Protein AF-A0ABD5VSU9-F1 (afdb_monomer_lite)

pLDDT: mean 93.39, std 7.4, range [58.31, 98.25]

Sequence (100 aa):
MPVDPESAVLTTTDGAFSHRAVLAAAERVVDETDLGDGDEMAVRASLARPETVVAGVVAPLLAGATVLLPGDEAVGSVAVADGDAPEERVVAVDAVDLSS

Structure (mmCIF, N/CA/C/O backbone):
data_AF-A0ABD5VSU9-F1
#
_entry.id   AF-A0ABD5VSU9-F1
#
loop_
_atom_site.group_PDB
_atom_site.id
_atom_site.type_symbol
_atom_site.label_atom_id
_atom_site.label_alt_id
_atom_site.label_comp_id
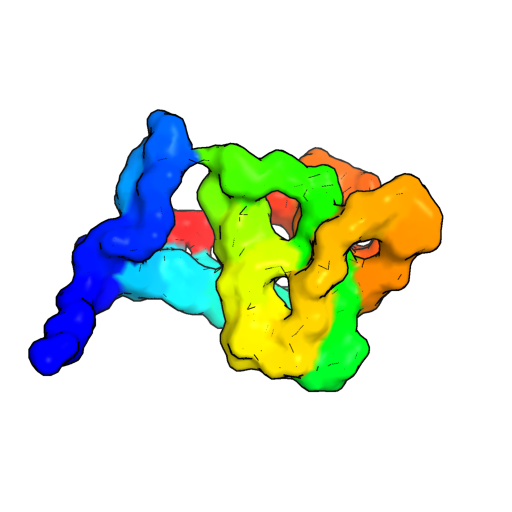_atom_site.label_asym_id
_atom_site.label_entity_id
_atom_site.label_seq_id
_atom_site.pdbx_PDB_ins_code
_atom_site.Cartn_x
_atom_site.Cartn_y
_atom_site.Cartn_z
_atom_site.occupancy
_atom_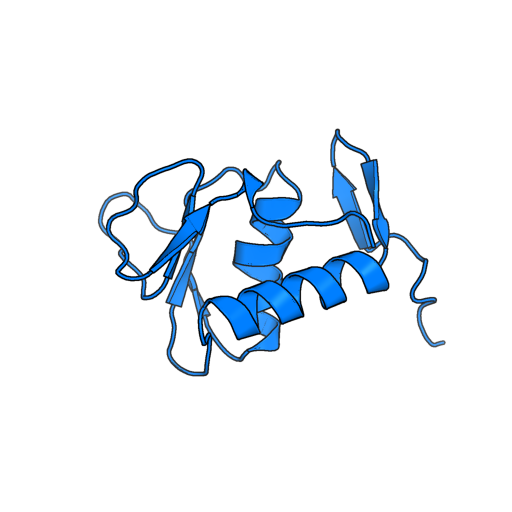site.B_iso_or_equiv
_atom_site.auth_seq_id
_atom_site.auth_comp_id
_atom_site.auth_asym_id
_atom_site.auth_atom_id
_atom_site.pdbx_PDB_model_num
ATOM 1 N N . MET A 1 1 ? -5.736 0.792 -28.333 1.00 60.06 1 MET A N 1
ATOM 2 C CA . MET A 1 1 ? -4.522 -0.049 -28.314 1.00 60.06 1 MET A CA 1
ATOM 3 C C . MET A 1 1 ? -4.331 -0.520 -26.885 1.00 60.06 1 MET A C 1
ATOM 5 O O . MET A 1 1 ? -4.391 0.347 -26.019 1.00 60.06 1 MET A O 1
ATOM 9 N N . PRO A 1 2 ? -4.196 -1.829 -26.619 1.00 82.06 2 PRO A N 1
ATOM 10 C CA . PRO A 1 2 ? -3.837 -2.304 -25.284 1.00 82.06 2 PRO A CA 1
ATOM 11 C C . PRO A 1 2 ? -2.416 -1.839 -24.928 1.00 82.06 2 PRO A C 1
ATOM 13 O O . PRO A 1 2 ? -1.567 -1.732 -25.814 1.00 82.06 2 PRO A O 1
ATOM 16 N N . VAL A 1 3 ? -2.182 -1.532 -23.653 1.00 87.00 3 VAL A N 1
ATOM 17 C CA . VAL A 1 3 ? -0.838 -1.288 -23.106 1.00 87.00 3 VAL A CA 1
ATOM 18 C C . VAL A 1 3 ? -0.095 -2.616 -22.954 1.00 87.00 3 VAL A C 1
ATOM 20 O O . VAL A 1 3 ? -0.702 -3.622 -22.587 1.00 87.00 3 VAL A O 1
ATOM 23 N N . ASP A 1 4 ? 1.203 -2.629 -23.266 1.00 94.12 4 ASP A N 1
ATOM 24 C CA . ASP A 1 4 ? 2.060 -3.801 -23.059 1.00 94.12 4 ASP A CA 1
ATOM 25 C C . ASP A 1 4 ? 2.335 -3.966 -21.548 1.00 94.12 4 ASP A C 1
ATOM 27 O O . ASP A 1 4 ? 2.788 -2.997 -20.930 1.00 94.12 4 ASP A O 1
ATOM 31 N N . PRO A 1 5 ? 2.083 -5.146 -20.940 1.00 93.25 5 PRO A N 1
ATOM 32 C CA . PRO A 1 5 ? 2.335 -5.392 -19.517 1.00 93.25 5 PRO A CA 1
ATOM 33 C C . PRO A 1 5 ? 3.769 -5.096 -19.061 1.00 93.25 5 PRO A C 1
ATOM 35 O O . PRO A 1 5 ? 3.971 -4.741 -17.901 1.00 93.25 5 PRO A O 1
ATOM 38 N N . GLU A 1 6 ? 4.740 -5.202 -19.970 1.00 95.19 6 GLU A N 1
ATOM 39 C CA . GLU A 1 6 ? 6.158 -4.958 -19.697 1.00 95.19 6 GLU A CA 1
ATOM 40 C C . GLU A 1 6 ? 6.544 -3.485 -19.836 1.00 95.19 6 GLU A C 1
ATOM 42 O O . GLU A 1 6 ? 7.656 -3.092 -19.487 1.00 95.19 6 GLU A O 1
ATOM 47 N N . SER A 1 7 ? 5.627 -2.640 -20.316 1.00 95.06 7 SER A N 1
ATOM 48 C CA . SER A 1 7 ? 5.845 -1.196 -20.314 1.00 95.06 7 SER A CA 1
ATOM 49 C C . SER A 1 7 ? 5.940 -0.681 -18.885 1.00 95.06 7 SER A C 1
ATOM 51 O O . SER A 1 7 ? 5.146 -1.065 -18.022 1.00 95.06 7 SER A O 1
ATOM 53 N N . ALA A 1 8 ? 6.879 0.232 -18.650 1.00 94.88 8 ALA A N 1
ATOM 54 C CA . ALA A 1 8 ? 7.013 0.900 -17.365 1.00 94.88 8 ALA A CA 1
ATOM 55 C C . ALA A 1 8 ? 5.745 1.701 -17.023 1.00 94.88 8 ALA A C 1
ATOM 57 O O . ALA A 1 8 ? 5.227 2.440 -17.864 1.00 94.88 8 ALA A O 1
ATOM 58 N N . VAL A 1 9 ? 5.268 1.559 -15.786 1.00 94.94 9 VAL A N 1
ATOM 59 C CA . VAL A 1 9 ? 4.160 2.346 -15.214 1.00 94.94 9 VAL A CA 1
ATOM 60 C C . VAL A 1 9 ? 4.636 3.264 -14.092 1.00 94.94 9 VAL A C 1
ATOM 62 O O . VAL A 1 9 ? 4.071 4.336 -13.884 1.00 94.94 9 VAL A O 1
ATOM 65 N N . LEU A 1 10 ? 5.698 2.861 -13.395 1.00 93.69 10 LEU A N 1
ATOM 66 C CA . LEU A 1 10 ? 6.253 3.573 -12.257 1.00 93.69 10 LEU A CA 1
ATOM 67 C C . LEU A 1 10 ? 7.756 3.734 -12.455 1.00 93.69 10 LEU A C 1
ATOM 69 O O . LEU A 1 10 ? 8.458 2.754 -12.690 1.00 93.69 10 LEU A O 1
ATOM 73 N N . THR A 1 11 ? 8.240 4.966 -12.341 1.00 94.00 11 THR A N 1
ATOM 74 C CA . THR A 1 11 ? 9.666 5.287 -12.437 1.00 94.00 11 THR A CA 1
ATOM 75 C C . THR A 1 11 ? 10.078 6.063 -11.199 1.00 94.00 11 THR A C 1
ATOM 77 O O . THR A 1 11 ? 9.496 7.107 -10.903 1.00 94.00 11 THR A O 1
ATOM 80 N N . THR A 1 12 ? 11.094 5.569 -10.501 1.00 87.50 12 THR A N 1
ATOM 81 C CA . THR A 1 12 ? 11.708 6.215 -9.336 1.00 87.50 12 THR A CA 1
ATOM 82 C C . THR A 1 12 ? 13.204 6.405 -9.577 1.00 87.50 12 THR A C 1
ATOM 84 O O . THR A 1 12 ? 13.721 6.132 -10.663 1.00 87.50 12 THR A O 1
ATOM 87 N N . THR A 1 13 ? 13.924 6.892 -8.567 1.00 86.25 13 THR A N 1
ATOM 88 C CA . THR A 1 13 ? 15.392 6.919 -8.590 1.00 86.25 13 THR A CA 1
ATOM 89 C C . THR A 1 13 ? 16.014 5.525 -8.637 1.00 86.25 13 THR A C 1
ATOM 91 O O . THR A 1 13 ? 17.144 5.396 -9.102 1.00 86.25 13 THR A O 1
ATOM 94 N N . ASP A 1 14 ? 15.282 4.500 -8.197 1.00 78.94 14 ASP A N 1
ATOM 95 C CA . ASP A 1 14 ? 15.767 3.120 -8.086 1.00 78.94 14 ASP A CA 1
ATOM 96 C C . ASP A 1 14 ? 15.558 2.318 -9.377 1.00 78.94 14 ASP A C 1
ATOM 98 O O . ASP A 1 14 ? 16.222 1.306 -9.598 1.00 78.94 14 ASP A O 1
ATOM 102 N N . GLY A 1 15 ? 14.674 2.781 -10.268 1.00 88.50 15 GLY A N 1
ATOM 103 C CA . GLY A 1 15 ? 14.447 2.148 -11.562 1.00 88.50 15 GLY A CA 1
ATOM 104 C C . GLY A 1 15 ? 13.060 2.393 -12.144 1.00 88.50 15 GLY A C 1
ATOM 105 O O . GLY A 1 15 ? 12.308 3.259 -11.696 1.00 88.50 15 GLY A O 1
ATOM 106 N N . ALA A 1 16 ? 12.738 1.618 -13.178 1.00 94.38 16 ALA A N 1
ATOM 107 C CA . ALA A 1 16 ? 11.431 1.599 -13.819 1.00 94.38 16 ALA A CA 1
ATOM 108 C C . ALA A 1 16 ? 10.785 0.222 -13.629 1.00 94.38 16 ALA A C 1
ATOM 110 O O . ALA A 1 16 ? 11.411 -0.798 -13.915 1.00 94.38 16 ALA A O 1
ATOM 111 N N . PHE A 1 17 ? 9.533 0.207 -13.182 1.00 95.31 17 PHE A N 1
ATOM 112 C CA . PHE A 1 17 ? 8.768 -0.997 -12.873 1.00 95.31 17 PHE A CA 1
ATOM 113 C C . PHE A 1 17 ? 7.624 -1.164 -13.869 1.00 95.31 17 PHE A C 1
ATOM 115 O O . PHE A 1 17 ? 6.924 -0.200 -14.208 1.00 95.31 17 PHE A O 1
ATOM 122 N N . SER A 1 18 ? 7.450 -2.392 -14.358 1.00 95.81 18 SER A N 1
ATOM 123 C CA . SER A 1 18 ? 6.429 -2.730 -15.346 1.00 95.81 18 SER A CA 1
ATOM 124 C C . SER A 1 18 ? 5.023 -2.721 -14.742 1.00 95.81 18 SER A C 1
ATOM 126 O O . SER A 1 18 ? 4.852 -2.833 -13.525 1.00 95.81 18 SER A O 1
ATOM 128 N N . HIS A 1 19 ? 3.998 -2.627 -15.594 1.00 95.00 19 HIS A N 1
ATOM 129 C CA . HIS A 1 19 ? 2.609 -2.801 -15.155 1.00 95.00 19 HIS A CA 1
ATOM 130 C C . HIS A 1 19 ? 2.420 -4.160 -14.477 1.00 95.00 19 HIS A C 1
ATOM 132 O O . HIS A 1 19 ? 1.760 -4.241 -13.443 1.00 95.00 19 HIS A O 1
ATOM 138 N N . ARG A 1 20 ? 3.022 -5.219 -15.037 1.00 95.75 20 ARG A N 1
ATOM 139 C CA . ARG A 1 20 ? 2.953 -6.569 -14.472 1.00 95.75 20 ARG A CA 1
ATOM 140 C C . ARG A 1 20 ? 3.528 -6.622 -13.058 1.00 95.75 20 ARG A C 1
ATOM 142 O O . ARG A 1 20 ? 2.854 -7.137 -12.173 1.00 95.75 20 ARG A O 1
ATOM 149 N N . ALA A 1 21 ? 4.733 -6.095 -12.846 1.00 96.25 21 ALA A N 1
ATOM 150 C CA . ALA A 1 21 ? 5.393 -6.147 -11.544 1.00 96.25 21 ALA A CA 1
ATOM 151 C C . ALA A 1 21 ? 4.612 -5.360 -10.482 1.00 96.25 21 ALA A C 1
ATOM 153 O O . ALA A 1 21 ? 4.366 -5.869 -9.391 1.00 96.25 21 ALA A O 1
ATOM 154 N N . VAL A 1 22 ? 4.155 -4.152 -10.829 1.00 96.75 22 VAL A N 1
ATOM 155 C CA . VAL A 1 22 ? 3.383 -3.290 -9.922 1.00 96.75 22 VAL A CA 1
ATOM 156 C C . VAL A 1 22 ? 2.048 -3.925 -9.532 1.00 96.75 22 VAL A C 1
ATOM 158 O O . VAL A 1 22 ? 1.708 -3.934 -8.352 1.00 96.75 22 VAL A O 1
ATOM 161 N N . LEU A 1 23 ? 1.302 -4.484 -10.490 1.00 97.12 23 LEU A N 1
ATOM 162 C CA . LEU A 1 23 ? 0.013 -5.118 -10.199 1.00 97.12 23 LEU A CA 1
ATOM 163 C C . LEU A 1 23 ? 0.179 -6.420 -9.409 1.00 97.12 23 LEU A C 1
ATOM 165 O O . LEU A 1 23 ? -0.526 -6.613 -8.428 1.00 97.12 23 LEU A O 1
ATOM 169 N N . ALA A 1 24 ? 1.151 -7.267 -9.763 1.00 97.50 24 ALA A N 1
ATOM 170 C CA . ALA A 1 24 ? 1.402 -8.511 -9.033 1.00 97.50 24 ALA A CA 1
ATOM 171 C C . ALA A 1 24 ? 1.844 -8.260 -7.580 1.00 97.50 24 ALA A C 1
ATOM 173 O O . ALA A 1 24 ? 1.496 -9.022 -6.680 1.00 97.50 24 ALA A O 1
ATOM 174 N N . ALA A 1 25 ? 2.612 -7.196 -7.338 1.00 97.50 25 ALA A N 1
ATOM 175 C CA . ALA A 1 25 ? 2.987 -6.792 -5.988 1.00 97.50 25 ALA A CA 1
ATOM 176 C C . ALA A 1 25 ? 1.813 -6.191 -5.207 1.00 97.50 25 ALA A C 1
ATOM 178 O O . ALA A 1 25 ? 1.648 -6.501 -4.030 1.00 97.50 25 ALA A O 1
ATOM 179 N N . ALA A 1 26 ? 0.965 -5.395 -5.860 1.00 98.06 26 ALA A N 1
ATOM 180 C CA . ALA A 1 26 ? -0.255 -4.878 -5.251 1.00 98.06 26 ALA A CA 1
ATOM 181 C C . ALA A 1 26 ? -1.225 -6.005 -4.854 1.00 98.06 26 ALA A C 1
ATOM 183 O O . ALA A 1 26 ? -1.745 -5.977 -3.745 1.00 98.06 26 ALA A O 1
ATOM 184 N N . GLU A 1 27 ? -1.419 -7.013 -5.712 1.00 98.19 27 GLU A N 1
ATOM 185 C CA . GLU A 1 27 ? -2.232 -8.206 -5.416 1.00 98.19 27 GLU A CA 1
ATOM 186 C C . GLU A 1 27 ? -1.744 -8.924 -4.153 1.00 98.19 27 GLU A C 1
ATOM 188 O O . GLU A 1 27 ? -2.541 -9.227 -3.271 1.00 98.19 27 GLU A O 1
ATOM 193 N N . ARG A 1 28 ? -0.425 -9.107 -4.006 1.00 97.88 28 ARG A N 1
ATOM 194 C CA . ARG A 1 28 ? 0.153 -9.710 -2.794 1.00 97.88 28 ARG A CA 1
ATOM 195 C C . ARG A 1 28 ? -0.133 -8.896 -1.541 1.00 97.88 28 ARG A C 1
ATOM 197 O O . ARG A 1 28 ? -0.500 -9.472 -0.527 1.00 97.88 28 ARG A O 1
ATOM 204 N N . VAL A 1 29 ? -0.015 -7.570 -1.611 1.00 97.88 29 VAL A N 1
ATOM 205 C CA . VAL A 1 29 ? -0.346 -6.700 -0.472 1.00 97.88 29 VAL A CA 1
ATOM 206 C C . VAL A 1 29 ? -1.820 -6.842 -0.089 1.00 97.88 29 VAL A C 1
ATOM 208 O O . VAL A 1 29 ? -2.128 -6.925 1.100 1.00 97.88 29 VAL A O 1
ATOM 211 N N . VAL A 1 30 ? -2.726 -6.892 -1.072 1.00 98.25 30 VAL A N 1
ATOM 212 C CA . VAL A 1 30 ? -4.162 -7.107 -0.833 1.00 98.25 30 VAL A CA 1
ATOM 213 C C . VAL A 1 30 ? -4.396 -8.435 -0.113 1.00 98.25 30 VAL A C 1
ATOM 215 O O . VAL A 1 30 ? -5.043 -8.443 0.933 1.00 98.25 30 VAL A O 1
ATOM 218 N N . ASP A 1 31 ? -3.814 -9.524 -0.614 1.00 97.19 31 ASP A N 1
ATOM 219 C CA . ASP A 1 31 ? -3.973 -10.863 -0.040 1.00 97.19 31 ASP A CA 1
ATOM 220 C C . ASP A 1 31 ? -3.368 -10.979 1.372 1.00 97.19 31 ASP A C 1
ATOM 222 O O . ASP A 1 31 ? -3.963 -11.579 2.265 1.00 97.19 31 ASP A O 1
ATOM 226 N N . GLU A 1 32 ? -2.184 -10.405 1.597 1.00 96.00 32 GLU A N 1
ATOM 227 C CA . GLU A 1 32 ? -1.468 -10.480 2.877 1.00 96.00 32 GLU A CA 1
ATOM 228 C C . GLU A 1 32 ? -2.139 -9.663 3.980 1.00 96.00 32 GLU A C 1
ATOM 230 O O . GLU A 1 32 ? -2.071 -10.030 5.157 1.00 96.00 32 GLU A O 1
ATOM 235 N N . THR A 1 33 ? -2.772 -8.550 3.610 1.00 95.44 33 THR A N 1
ATOM 236 C CA . THR A 1 33 ? -3.441 -7.670 4.570 1.00 95.44 33 THR A CA 1
ATOM 237 C C . THR A 1 33 ? -4.930 -7.950 4.704 1.00 95.44 33 THR A C 1
ATOM 239 O O . THR A 1 33 ? -5.527 -7.396 5.624 1.00 95.44 33 THR A O 1
ATOM 242 N N . ASP A 1 34 ? -5.516 -8.807 3.860 1.00 96.81 34 ASP A N 1
ATOM 243 C CA . ASP A 1 34 ? -6.972 -8.974 3.721 1.00 96.81 34 ASP A CA 1
ATOM 244 C C . ASP A 1 34 ? -7.655 -7.618 3.453 1.00 96.81 34 ASP A C 1
ATOM 246 O O . ASP A 1 34 ? -8.610 -7.224 4.121 1.00 96.81 34 ASP A O 1
ATOM 250 N N . LEU A 1 35 ? -7.073 -6.837 2.534 1.00 97.50 35 LEU A N 1
ATOM 251 C CA . LEU A 1 35 ? -7.554 -5.495 2.208 1.00 97.50 35 LEU A CA 1
ATOM 252 C C . LEU A 1 35 ? -8.846 -5.585 1.398 1.00 97.50 35 LEU A C 1
ATOM 254 O O . LEU A 1 35 ? -8.897 -6.278 0.381 1.00 97.50 35 LEU A O 1
ATOM 258 N N . GLY A 1 36 ? -9.867 -4.830 1.796 1.00 96.69 36 GLY A N 1
ATOM 259 C CA . GLY A 1 36 ? -11.148 -4.843 1.094 1.00 96.69 36 GLY A CA 1
ATOM 260 C C . GLY A 1 36 ? -11.908 -3.525 1.128 1.00 96.69 36 GLY A C 1
ATOM 261 O O . GLY A 1 36 ? -11.457 -2.515 1.672 1.00 96.69 36 GLY A O 1
ATOM 262 N N . ASP A 1 37 ? -13.103 -3.553 0.542 1.00 95.44 37 ASP A N 1
ATOM 263 C CA . ASP A 1 37 ? -14.028 -2.425 0.546 1.00 95.44 37 ASP A CA 1
ATOM 264 C C . ASP A 1 37 ? -14.301 -1.941 1.982 1.00 95.44 37 ASP A C 1
ATOM 266 O O . ASP A 1 37 ? -14.735 -2.701 2.849 1.00 95.44 37 ASP A O 1
ATOM 270 N N . GLY A 1 38 ? -14.090 -0.646 2.221 1.00 95.12 38 GLY A N 1
ATOM 271 C CA . GLY A 1 38 ? -14.273 -0.022 3.534 1.00 95.12 38 GLY A CA 1
ATOM 272 C C . GLY A 1 38 ? -13.003 0.086 4.375 1.00 95.12 38 GLY A C 1
ATOM 273 O O . GLY A 1 38 ? -13.031 0.798 5.376 1.00 95.12 38 GLY A O 1
ATOM 274 N N . ASP A 1 39 ? -11.895 -0.532 3.956 1.00 98.19 39 ASP A N 1
ATOM 275 C CA . ASP A 1 39 ? -10.594 -0.252 4.554 1.00 98.19 39 ASP A CA 1
ATOM 276 C C . ASP A 1 39 ? -10.024 1.092 4.085 1.00 98.19 39 ASP A C 1
ATOM 278 O O . ASP A 1 39 ? -10.212 1.533 2.945 1.00 98.19 39 ASP A O 1
ATOM 282 N N . GLU A 1 40 ? -9.274 1.732 4.981 1.00 97.75 40 GLU A N 1
ATOM 283 C CA . GLU A 1 40 ? -8.501 2.939 4.699 1.00 97.75 40 GLU A CA 1
ATOM 284 C C . GLU A 1 40 ? -7.002 2.625 4.820 1.00 97.75 40 GLU A C 1
ATOM 286 O O . GLU A 1 40 ? -6.514 2.285 5.899 1.00 97.75 40 GLU A O 1
ATOM 291 N N . MET A 1 41 ? -6.273 2.738 3.706 1.00 97.81 41 MET A N 1
ATOM 292 C CA . MET A 1 41 ? -4.823 2.554 3.618 1.00 97.81 41 MET A CA 1
ATOM 293 C C . MET A 1 41 ? -4.113 3.883 3.886 1.00 97.81 41 MET A C 1
ATOM 295 O O . MET A 1 41 ? -4.089 4.771 3.032 1.00 97.81 41 MET A O 1
ATOM 299 N N . ALA A 1 42 ? -3.519 4.017 5.065 1.00 97.75 42 ALA A N 1
ATOM 300 C CA . ALA A 1 42 ? -2.729 5.164 5.477 1.00 97.75 42 ALA A CA 1
ATOM 301 C C . ALA A 1 42 ? -1.319 5.119 4.867 1.00 97.75 42 ALA A C 1
ATOM 303 O O . ALA A 1 42 ? -0.509 4.233 5.152 1.00 97.75 42 ALA A O 1
ATOM 304 N N . VAL A 1 43 ? -0.992 6.122 4.054 1.00 97.19 43 VAL A N 1
ATOM 305 C CA . VAL A 1 43 ? 0.344 6.273 3.467 1.00 97.19 43 VAL A CA 1
ATOM 306 C C . VAL A 1 43 ? 1.234 7.072 4.413 1.00 97.19 43 VAL A C 1
ATOM 308 O O . VAL A 1 43 ? 1.169 8.301 4.443 1.00 97.19 43 VAL A O 1
ATOM 311 N N . ARG A 1 44 ? 2.064 6.381 5.201 1.00 95.38 44 ARG A N 1
ATOM 312 C CA . ARG A 1 44 ? 2.960 7.017 6.185 1.00 95.38 44 ARG A CA 1
ATOM 313 C C . ARG A 1 44 ? 4.421 7.069 5.750 1.00 95.38 44 ARG A C 1
ATOM 315 O O . ARG A 1 44 ? 5.173 7.900 6.252 1.00 95.38 44 ARG A O 1
ATOM 322 N N . ALA A 1 45 ? 4.817 6.213 4.815 1.00 95.25 45 ALA A N 1
ATOM 323 C CA . ALA A 1 45 ? 6.137 6.249 4.200 1.00 95.25 45 ALA A CA 1
ATOM 324 C C . ALA A 1 45 ? 6.215 7.234 3.020 1.00 95.25 45 ALA A C 1
ATOM 326 O O . ALA A 1 45 ? 5.212 7.734 2.507 1.00 95.25 45 ALA A O 1
ATOM 327 N N . SER A 1 46 ? 7.437 7.511 2.561 1.00 94.00 46 SER A N 1
ATOM 328 C CA . SER A 1 46 ? 7.669 8.408 1.424 1.00 94.00 46 SER A CA 1
ATOM 329 C C . SER A 1 46 ? 7.182 7.803 0.105 1.00 94.00 46 SER A C 1
ATOM 331 O O . SER A 1 46 ? 7.613 6.715 -0.275 1.00 94.00 46 SER A O 1
ATOM 333 N N . LEU A 1 47 ? 6.375 8.554 -0.655 1.00 92.56 47 LEU A N 1
ATOM 334 C CA . LEU A 1 47 ? 5.965 8.210 -2.028 1.00 92.56 47 LEU A CA 1
ATOM 335 C C . LEU A 1 47 ? 7.122 8.231 -3.043 1.00 92.56 47 LEU A C 1
ATOM 337 O O . LEU A 1 47 ? 6.940 7.824 -4.186 1.00 92.56 47 LEU A O 1
ATOM 341 N N . ALA A 1 48 ? 8.310 8.710 -2.656 1.00 92.44 48 ALA A N 1
ATOM 342 C CA . ALA A 1 48 ? 9.506 8.578 -3.490 1.00 92.44 48 ALA A CA 1
ATOM 343 C C . ALA A 1 48 ? 9.986 7.120 -3.589 1.00 92.44 48 ALA A C 1
ATOM 345 O O . ALA A 1 48 ? 10.722 6.786 -4.517 1.00 92.44 48 ALA A O 1
ATOM 346 N N . ARG A 1 49 ? 9.563 6.267 -2.646 1.00 93.06 49 ARG A N 1
ATOM 347 C CA . ARG A 1 49 ? 9.830 4.833 -2.656 1.00 93.06 49 ARG A CA 1
ATOM 348 C C . ARG A 1 49 ? 8.772 4.111 -3.494 1.00 93.06 49 ARG A C 1
ATOM 350 O O . ARG A 1 49 ? 7.577 4.323 -3.253 1.00 93.06 49 ARG A O 1
ATOM 357 N N . PRO A 1 50 ? 9.165 3.266 -4.458 1.00 95.50 50 PRO A N 1
ATOM 358 C CA . PRO A 1 50 ? 8.205 2.586 -5.319 1.00 95.50 50 PRO A CA 1
ATOM 359 C C . PRO A 1 50 ? 7.278 1.659 -4.526 1.00 95.50 50 PRO A C 1
ATOM 361 O O . PRO A 1 50 ? 6.082 1.608 -4.807 1.00 95.50 50 PRO A O 1
ATOM 364 N N . GLU A 1 51 ? 7.791 1.003 -3.488 1.00 96.44 51 GLU A N 1
ATOM 365 C CA . GLU A 1 51 ? 7.034 0.104 -2.616 1.00 96.44 51 GLU A CA 1
ATOM 366 C C . GLU A 1 51 ? 5.871 0.824 -1.922 1.00 96.44 51 GLU A C 1
ATOM 368 O O . GLU A 1 51 ? 4.758 0.302 -1.866 1.00 96.44 51 GLU A O 1
ATOM 373 N N . THR A 1 52 ? 6.095 2.065 -1.471 1.00 96.75 52 THR A N 1
ATOM 374 C CA . THR A 1 5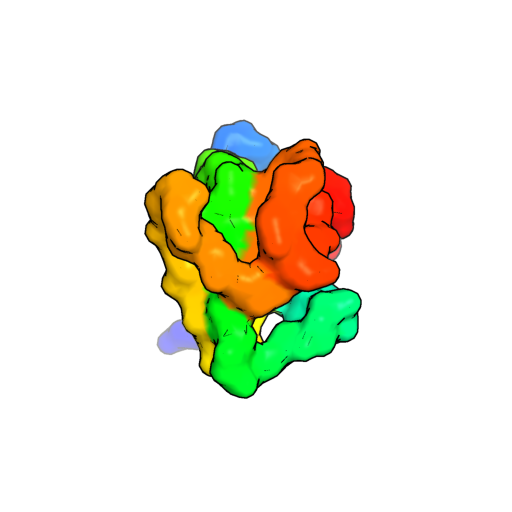2 ? 5.053 2.902 -0.861 1.00 96.75 52 THR A CA 1
ATOM 375 C C . THR A 1 52 ? 3.932 3.206 -1.846 1.00 96.75 52 THR A C 1
ATOM 377 O O . THR A 1 52 ? 2.765 3.204 -1.469 1.00 96.75 52 THR A O 1
ATOM 380 N N . VAL A 1 53 ? 4.255 3.470 -3.115 1.00 96.81 53 VAL A N 1
ATOM 381 C CA . VAL A 1 53 ? 3.234 3.724 -4.142 1.00 96.81 53 VAL A CA 1
ATOM 382 C C . VAL A 1 53 ? 2.430 2.453 -4.409 1.00 96.81 53 VAL A C 1
ATOM 384 O O . VAL A 1 53 ? 1.204 2.502 -4.505 1.00 96.81 53 VAL A O 1
ATOM 387 N N . VAL A 1 54 ? 3.099 1.303 -4.495 1.00 97.69 54 VAL A N 1
ATOM 388 C CA . VAL A 1 54 ? 2.433 0.024 -4.754 1.00 97.69 54 VAL A CA 1
ATOM 389 C C . VAL A 1 54 ? 1.506 -0.366 -3.603 1.00 97.69 54 VAL A C 1
ATOM 391 O O . VAL A 1 54 ? 0.311 -0.544 -3.834 1.00 97.69 54 VAL A O 1
ATOM 394 N N . ALA A 1 55 ? 2.013 -0.437 -2.372 1.00 97.88 55 ALA A N 1
ATOM 395 C CA . ALA A 1 55 ? 1.210 -0.834 -1.217 1.00 97.88 55 ALA A CA 1
ATOM 396 C C . ALA A 1 55 ? 0.212 0.253 -0.787 1.00 97.88 55 ALA A C 1
ATOM 398 O O . ALA A 1 55 ? -0.923 -0.047 -0.439 1.00 97.88 55 ALA A O 1
ATOM 399 N N . GLY A 1 56 ? 0.611 1.524 -0.837 1.00 97.56 56 GLY A N 1
ATOM 400 C CA . GLY A 1 56 ? -0.178 2.643 -0.321 1.00 97.56 56 GLY A CA 1
ATOM 401 C C . GLY A 1 56 ? -1.208 3.219 -1.287 1.00 97.56 56 GLY A C 1
ATOM 402 O O . GLY A 1 56 ? -2.121 3.913 -0.850 1.00 97.56 56 GLY A O 1
ATOM 403 N N . VAL A 1 57 ? -1.068 2.972 -2.595 1.00 97.81 57 VAL A N 1
ATOM 404 C CA . VAL A 1 57 ? -1.942 3.567 -3.621 1.00 97.81 57 VAL A CA 1
ATOM 405 C C . VAL A 1 57 ? -2.515 2.514 -4.556 1.00 97.81 57 VAL A C 1
ATOM 407 O O . VAL A 1 57 ? -3.721 2.489 -4.773 1.00 97.81 57 VAL A O 1
ATOM 410 N N . VAL A 1 58 ? -1.687 1.636 -5.123 1.00 98.12 58 VAL A N 1
ATOM 411 C CA . VAL A 1 58 ? -2.173 0.677 -6.128 1.00 98.12 58 VAL A CA 1
ATOM 412 C C . VAL A 1 58 ? -2.998 -0.436 -5.481 1.00 98.12 58 VAL A C 1
ATOM 414 O O . VAL A 1 58 ? -4.106 -0.702 -5.940 1.00 98.12 58 VAL A O 1
ATOM 417 N N . ALA A 1 59 ? -2.498 -1.041 -4.401 1.00 98.19 59 ALA A N 1
ATOM 418 C CA . ALA A 1 59 ? -3.196 -2.094 -3.665 1.00 98.19 59 ALA A CA 1
ATOM 419 C C . ALA A 1 59 ? -4.603 -1.683 -3.180 1.00 98.19 59 ALA A C 1
ATOM 421 O O . ALA A 1 59 ? -5.555 -2.393 -3.505 1.00 98.19 59 ALA A O 1
ATOM 422 N N . PRO A 1 60 ? -4.810 -0.534 -2.501 1.00 98.12 60 PRO A N 1
ATOM 423 C CA . PRO A 1 60 ? -6.153 -0.141 -2.078 1.00 98.12 60 PRO A CA 1
ATOM 424 C C . PRO A 1 60 ? -7.101 0.114 -3.249 1.00 98.12 60 PRO A C 1
ATOM 426 O O . PRO A 1 60 ? -8.254 -0.299 -3.191 1.00 98.12 60 PRO A O 1
ATOM 429 N N . LEU A 1 61 ? -6.627 0.713 -4.346 1.00 98.00 61 LEU A N 1
ATOM 430 C CA . LEU A 1 61 ? -7.469 0.917 -5.527 1.00 98.00 61 LEU A CA 1
ATOM 431 C C . LEU A 1 61 ? -7.865 -0.402 -6.201 1.00 98.00 61 LEU A C 1
ATOM 433 O O . LEU A 1 61 ? -8.961 -0.495 -6.751 1.00 98.00 61 LEU A O 1
ATOM 437 N N . LEU A 1 62 ? -6.995 -1.413 -6.154 1.00 97.88 62 LEU A N 1
ATOM 438 C CA . LEU A 1 62 ? -7.295 -2.750 -6.657 1.00 97.88 62 LEU A CA 1
ATOM 439 C C . LEU A 1 62 ? -8.346 -3.465 -5.792 1.00 97.88 62 LEU A C 1
ATOM 441 O O . LEU A 1 62 ? -9.214 -4.145 -6.334 1.00 97.88 62 LEU A O 1
ATOM 445 N N . ALA A 1 63 ? -8.282 -3.277 -4.471 1.00 97.81 63 ALA A N 1
ATOM 446 C CA . ALA A 1 63 ? -9.183 -3.885 -3.491 1.00 97.81 63 ALA A CA 1
ATOM 447 C C . ALA A 1 63 ? -10.519 -3.143 -3.289 1.00 97.81 63 ALA A C 1
ATOM 449 O O . ALA A 1 63 ? -11.373 -3.634 -2.558 1.00 97.81 63 ALA A O 1
ATOM 450 N N . GLY A 1 64 ? -10.698 -1.956 -3.882 1.00 98.00 64 GLY A N 1
ATOM 451 C CA . GLY A 1 64 ? -11.861 -1.093 -3.614 1.00 98.00 64 GLY A CA 1
ATOM 452 C C . GLY A 1 64 ? -11.781 -0.307 -2.294 1.00 98.00 64 GLY A C 1
ATOM 453 O O . GLY A 1 64 ? -12.739 0.353 -1.891 1.00 98.00 64 GLY A O 1
ATOM 454 N N . ALA A 1 65 ? -10.622 -0.330 -1.637 1.00 98.06 65 ALA A N 1
ATOM 455 C CA . ALA A 1 65 ? -10.323 0.425 -0.427 1.00 98.06 65 ALA A CA 1
ATOM 456 C C . ALA A 1 65 ? -10.005 1.908 -0.723 1.00 98.06 65 ALA A C 1
ATOM 458 O O . ALA A 1 65 ? -9.864 2.345 -1.869 1.00 98.06 65 ALA A O 1
ATOM 459 N N . THR A 1 66 ? -9.871 2.704 0.339 1.00 97.94 66 THR A N 1
ATOM 460 C CA . THR A 1 66 ? -9.588 4.145 0.259 1.00 97.94 66 THR A CA 1
ATOM 461 C C . THR A 1 66 ? -8.121 4.440 0.554 1.00 97.94 66 THR A C 1
ATOM 463 O O . THR A 1 66 ? -7.557 3.921 1.512 1.00 97.94 66 THR A O 1
ATOM 466 N N . VAL A 1 67 ? -7.500 5.320 -0.237 1.00 98.06 67 VAL A N 1
ATOM 467 C CA . VAL A 1 67 ? -6.172 5.870 0.076 1.00 98.06 67 VAL A CA 1
ATOM 468 C C . VAL A 1 67 ? -6.332 7.031 1.050 1.00 98.06 67 VAL A C 1
ATOM 470 O O . VAL A 1 67 ? -6.942 8.049 0.717 1.00 98.06 67 VAL A O 1
ATOM 473 N N . LEU A 1 68 ? -5.741 6.902 2.232 1.00 96.69 68 LEU A N 1
ATOM 474 C CA . LEU A 1 68 ? -5.648 7.956 3.228 1.00 96.69 68 LEU A CA 1
ATOM 475 C C . LEU A 1 68 ? -4.244 8.571 3.170 1.00 96.69 68 LEU A C 1
ATOM 477 O O . LEU A 1 68 ? -3.238 7.873 3.288 1.00 96.69 68 LEU A O 1
ATOM 481 N N . LEU A 1 69 ? -4.174 9.893 2.996 1.00 93.38 69 LEU A N 1
ATOM 482 C CA . LEU A 1 69 ? -2.944 10.681 3.132 1.00 93.38 69 LEU A CA 1
ATOM 483 C C . LEU A 1 69 ? -2.967 11.359 4.511 1.00 93.38 69 LEU A C 1
ATOM 485 O O . LEU A 1 69 ? -3.469 12.482 4.625 1.00 93.38 69 LEU A O 1
ATOM 489 N N . PRO A 1 70 ? -2.538 10.656 5.575 1.00 77.06 70 PRO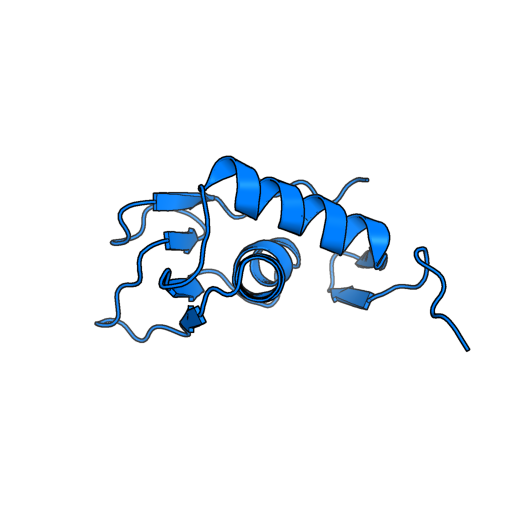 A N 1
ATOM 490 C CA . PRO A 1 70 ? -2.756 11.101 6.941 1.00 77.06 70 PRO A CA 1
ATOM 491 C C . PRO A 1 70 ? -1.894 12.322 7.285 1.00 77.06 70 PRO A C 1
ATOM 493 O O . PRO A 1 70 ? -0.697 12.366 7.007 1.00 77.06 70 PRO A O 1
ATOM 496 N N . GLY A 1 71 ? -2.510 13.302 7.951 1.00 74.00 71 GLY A N 1
ATOM 497 C CA . GLY A 1 71 ? -1.791 14.163 8.895 1.00 74.00 71 GLY A CA 1
ATOM 498 C C . GLY A 1 71 ? -1.559 13.424 10.221 1.00 74.00 71 GLY A C 1
ATOM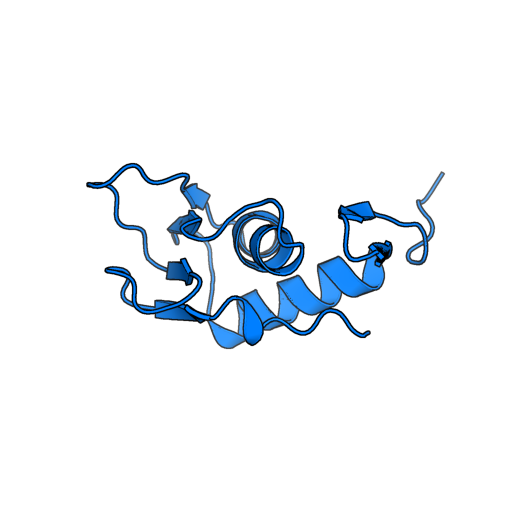 499 O O . GLY A 1 71 ? -1.931 12.259 10.352 1.00 74.00 71 GLY A O 1
ATOM 500 N N . ASP A 1 72 ? -0.998 14.091 11.230 1.00 69.69 72 ASP A N 1
ATOM 501 C CA . ASP A 1 72 ? -0.597 13.438 12.491 1.00 69.69 72 ASP A CA 1
ATOM 502 C C . ASP A 1 72 ? -1.744 12.733 13.253 1.00 69.69 72 ASP A C 1
ATOM 504 O O . ASP A 1 72 ? -1.493 11.795 14.005 1.00 69.69 72 ASP A O 1
ATOM 508 N N . GLU A 1 73 ? -2.999 13.149 13.056 1.00 79.94 73 GLU A N 1
ATOM 509 C CA . GLU A 1 73 ? -4.158 12.666 13.830 1.00 79.94 73 GLU A CA 1
ATOM 510 C C . GLU A 1 73 ? -5.046 11.649 13.088 1.00 79.94 73 GLU A C 1
ATOM 512 O O . GLU A 1 73 ? -5.901 11.018 13.706 1.00 79.94 73 GLU A O 1
ATOM 517 N N . ALA A 1 74 ? -4.874 11.480 11.773 1.00 90.56 74 ALA A N 1
ATOM 518 C CA . ALA A 1 74 ? -5.681 10.549 10.980 1.00 90.56 74 ALA A CA 1
ATOM 519 C C . ALA A 1 74 ? -5.078 9.137 11.033 1.00 90.56 74 ALA A C 1
ATOM 521 O O . ALA A 1 74 ? -3.892 8.975 10.746 1.00 90.56 74 ALA A O 1
ATOM 522 N N . VAL A 1 75 ? -5.892 8.133 11.374 1.00 95.44 75 VAL A N 1
ATOM 523 C CA . VAL A 1 75 ? -5.502 6.715 11.479 1.00 95.44 75 VAL A CA 1
ATOM 524 C C . VAL A 1 75 ? -6.456 5.887 10.625 1.00 95.44 75 VAL A C 1
ATOM 526 O O . VAL A 1 75 ? -7.667 5.991 10.807 1.00 95.44 75 VAL A O 1
ATOM 529 N N . GLY A 1 76 ? -5.905 5.120 9.684 1.00 95.44 76 GLY A N 1
ATOM 530 C CA . GLY A 1 76 ? -6.676 4.221 8.820 1.00 95.44 76 GLY A CA 1
ATOM 531 C C . GLY A 1 76 ? -6.874 2.829 9.429 1.00 95.44 76 GLY A C 1
ATOM 532 O O . GLY A 1 76 ? -6.576 2.588 10.599 1.00 95.44 76 GLY A O 1
ATOM 533 N N . SER A 1 77 ? -7.325 1.881 8.611 1.00 97.19 77 SER A N 1
ATOM 534 C CA . SER A 1 77 ? -7.389 0.460 8.982 1.00 97.19 77 SER A CA 1
ATOM 535 C C . SER A 1 77 ? -6.027 -0.230 8.854 1.00 97.19 77 SER A C 1
ATOM 537 O O . SER A 1 77 ? -5.691 -1.123 9.635 1.00 97.19 77 SER A O 1
ATOM 539 N N . VAL A 1 78 ? -5.258 0.164 7.834 1.00 97.81 78 VAL A N 1
ATOM 540 C CA . VAL A 1 78 ? -3.958 -0.412 7.462 1.00 97.81 78 VAL A CA 1
ATOM 541 C C . VAL A 1 78 ? -2.993 0.721 7.152 1.00 97.81 78 VAL A C 1
ATOM 543 O O . VAL A 1 78 ? -3.410 1.726 6.586 1.00 97.81 78 VAL A O 1
ATOM 546 N N . ALA A 1 79 ? -1.710 0.567 7.463 1.00 97.50 79 ALA A N 1
ATOM 547 C CA . ALA A 1 79 ? -0.676 1.500 7.025 1.00 97.50 79 ALA A CA 1
ATOM 548 C C . ALA A 1 79 ? 0.415 0.837 6.195 1.00 97.50 79 ALA A C 1
ATOM 550 O O . ALA A 1 79 ? 0.816 -0.291 6.468 1.00 97.50 79 ALA A O 1
ATOM 551 N N . VAL A 1 80 ? 0.973 1.602 5.256 1.00 97.56 80 VAL A N 1
ATOM 552 C CA . VAL A 1 80 ? 2.315 1.359 4.720 1.00 97.56 80 VAL A CA 1
ATOM 553 C C . VAL A 1 80 ? 3.301 2.328 5.376 1.00 97.56 80 VAL A C 1
ATOM 555 O O . VAL A 1 80 ? 3.138 3.552 5.296 1.00 97.56 80 VAL A O 1
ATOM 558 N N . ALA A 1 81 ? 4.316 1.788 6.051 1.00 96.38 81 ALA A N 1
ATOM 559 C CA . ALA A 1 81 ? 5.241 2.565 6.873 1.00 96.38 81 ALA A CA 1
ATOM 560 C C . ALA A 1 81 ? 6.660 1.969 6.892 1.00 96.38 81 ALA A C 1
ATOM 562 O O . ALA A 1 81 ? 6.854 0.768 6.709 1.00 96.38 81 ALA A O 1
ATOM 563 N N . ASP A 1 82 ? 7.664 2.811 7.157 1.00 92.94 82 ASP A N 1
ATOM 564 C CA . ASP A 1 82 ? 9.058 2.381 7.371 1.00 92.94 82 ASP A CA 1
ATOM 565 C C . ASP A 1 82 ? 9.271 1.712 8.754 1.00 92.94 82 ASP A C 1
ATOM 567 O O . ASP A 1 82 ? 10.377 1.291 9.087 1.00 92.94 82 ASP A O 1
ATOM 571 N N . GLY A 1 83 ? 8.228 1.625 9.585 1.00 88.62 83 GLY A N 1
ATOM 572 C CA . GLY A 1 83 ? 8.279 1.082 10.941 1.00 88.62 83 GLY A CA 1
ATOM 573 C C . GLY A 1 83 ? 6.890 0.981 11.570 1.00 88.62 83 GLY A C 1
ATOM 574 O O . GLY A 1 83 ? 5.895 0.869 10.857 1.00 88.62 83 GLY A O 1
ATOM 575 N N . ASP A 1 84 ? 6.825 1.033 12.902 1.00 90.06 84 ASP A N 1
ATOM 576 C CA . ASP A 1 84 ? 5.556 0.989 13.636 1.00 90.06 84 ASP A CA 1
ATOM 577 C C . ASP A 1 84 ? 4.626 2.153 13.259 1.00 90.06 84 ASP A C 1
ATOM 579 O O . ASP A 1 84 ? 5.059 3.293 13.059 1.00 90.06 84 ASP A O 1
ATOM 583 N N . ALA A 1 85 ? 3.329 1.860 13.214 1.00 94.00 85 ALA A N 1
ATOM 584 C CA . ALA A 1 85 ? 2.271 2.802 12.882 1.00 94.00 85 ALA A CA 1
ATOM 585 C C . ALA A 1 85 ? 1.052 2.579 13.801 1.00 94.00 85 ALA A C 1
ATOM 587 O O . ALA A 1 85 ? 0.911 1.492 14.364 1.00 94.00 85 ALA A O 1
ATOM 588 N N . PRO A 1 86 ? 0.196 3.596 14.015 1.00 94.69 86 PRO A N 1
ATOM 589 C CA . PRO A 1 86 ? -0.976 3.475 14.886 1.00 94.69 86 PRO A CA 1
ATOM 590 C C . PRO A 1 86 ? -2.089 2.571 14.329 1.00 94.69 86 PRO A C 1
ATOM 592 O O . PRO A 1 86 ? -3.006 2.227 15.071 1.00 94.69 86 PRO A O 1
ATOM 595 N N . GLU A 1 87 ? -2.040 2.222 13.045 1.00 95.81 87 GLU A N 1
ATOM 596 C CA . GLU A 1 87 ? -2.993 1.335 12.382 1.00 95.81 87 GLU A CA 1
ATOM 597 C C . GLU A 1 87 ? -2.901 -0.112 12.889 1.00 95.81 87 GLU A C 1
ATOM 599 O O . GLU A 1 87 ? -1.836 -0.601 13.264 1.00 95.81 87 GLU A O 1
ATOM 604 N N . GLU A 1 88 ? -4.029 -0.827 12.864 1.00 95.62 88 GLU A N 1
ATOM 605 C CA . GLU A 1 88 ? -4.121 -2.207 13.365 1.00 95.62 88 GLU A CA 1
ATOM 606 C C . GLU A 1 88 ? -3.241 -3.188 12.577 1.00 95.62 88 GLU A C 1
ATOM 608 O O . GLU A 1 88 ? -2.740 -4.173 13.124 1.00 95.62 88 GLU A O 1
ATOM 613 N N . ARG A 1 89 ? -3.064 -2.915 11.281 1.00 96.69 89 ARG A N 1
ATOM 614 C CA . ARG A 1 89 ? -2.245 -3.689 10.348 1.00 96.69 89 ARG A CA 1
ATOM 615 C C . ARG A 1 89 ? -1.188 -2.778 9.739 1.00 96.69 89 ARG A C 1
ATOM 617 O O . ARG A 1 89 ? -1.494 -1.664 9.314 1.00 96.69 89 ARG A O 1
ATOM 624 N N . VAL A 1 90 ? 0.044 -3.272 9.643 1.00 97.25 90 VAL A N 1
ATOM 625 C CA . VAL A 1 90 ? 1.165 -2.507 9.087 1.00 97.25 90 VAL A CA 1
ATOM 626 C C . VAL A 1 90 ? 1.902 -3.334 8.044 1.00 97.25 90 VAL A C 1
ATOM 628 O O . VAL A 1 90 ? 2.384 -4.429 8.326 1.00 97.25 90 VAL A O 1
ATOM 631 N N . VAL A 1 91 ? 2.015 -2.772 6.844 1.00 97.25 91 VAL A N 1
ATOM 632 C CA . VAL A 1 91 ? 2.886 -3.240 5.770 1.00 97.25 91 VAL A CA 1
ATOM 633 C C . VAL A 1 91 ? 4.206 -2.492 5.891 1.00 97.25 91 VAL A C 1
ATOM 635 O O . VAL A 1 91 ? 4.278 -1.282 5.655 1.00 97.25 91 VAL A O 1
ATOM 638 N N . ALA A 1 92 ? 5.261 -3.215 6.259 1.00 96.31 92 ALA A N 1
ATOM 639 C CA . ALA A 1 92 ? 6.608 -2.668 6.207 1.00 96.31 92 ALA A CA 1
ATOM 640 C C . ALA A 1 92 ? 6.984 -2.411 4.743 1.00 96.31 92 ALA A C 1
ATOM 642 O O . ALA A 1 92 ? 6.890 -3.314 3.913 1.00 96.31 92 ALA A O 1
ATOM 643 N N . VAL A 1 93 ? 7.434 -1.197 4.425 1.00 94.31 93 VAL A N 1
ATOM 644 C CA . VAL A 1 93 ? 7.759 -0.813 3.038 1.00 94.31 93 VAL A CA 1
ATOM 645 C C . VAL A 1 93 ? 8.801 -1.760 2.429 1.00 94.31 93 VAL A C 1
ATOM 647 O O . VAL A 1 93 ? 8.671 -2.167 1.281 1.00 94.31 93 VAL A O 1
ATOM 650 N N . ASP A 1 94 ? 9.788 -2.183 3.222 1.00 93.25 94 ASP A N 1
ATOM 651 C CA . ASP A 1 94 ? 10.861 -3.090 2.789 1.00 93.25 94 ASP A CA 1
ATOM 652 C C . ASP A 1 94 ? 10.402 -4.545 2.568 1.00 93.25 94 ASP A C 1
ATOM 654 O O . ASP A 1 94 ? 11.175 -5.360 2.066 1.00 93.25 94 ASP A O 1
ATOM 658 N N . ALA A 1 95 ? 9.171 -4.894 2.954 1.00 92.25 95 ALA A N 1
ATOM 659 C CA . ALA A 1 95 ? 8.597 -6.220 2.727 1.00 92.25 95 ALA A CA 1
ATOM 660 C C . ALA A 1 95 ? 7.897 -6.343 1.361 1.00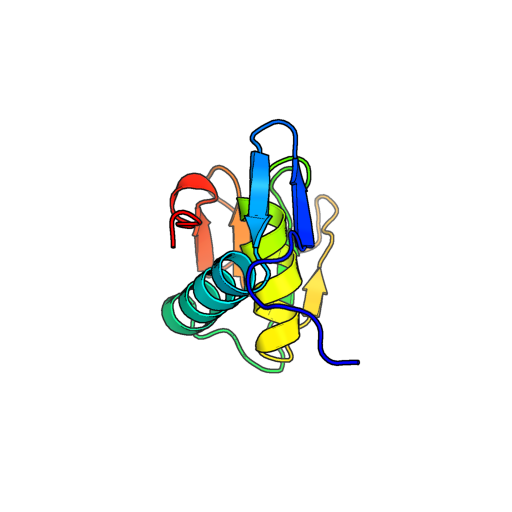 92.25 95 ALA A C 1
ATOM 662 O O . ALA A 1 95 ? 7.581 -7.453 0.935 1.00 92.25 95 ALA A O 1
ATOM 663 N N . VAL A 1 96 ? 7.656 -5.229 0.661 1.00 93.00 96 VAL A N 1
ATOM 664 C CA . VAL A 1 96 ? 6.965 -5.227 -0.633 1.00 93.00 96 VAL A CA 1
ATOM 665 C C . VAL A 1 96 ? 7.941 -5.619 -1.743 1.00 93.00 96 VAL A C 1
ATOM 667 O O . VAL A 1 96 ? 8.795 -4.835 -2.153 1.00 93.00 96 VAL A O 1
ATOM 670 N N . ASP A 1 97 ? 7.797 -6.834 -2.270 1.00 91.75 97 ASP A N 1
ATOM 671 C CA . ASP A 1 97 ? 8.649 -7.327 -3.355 1.00 91.75 97 ASP A CA 1
ATOM 672 C C . ASP A 1 97 ? 8.169 -6.857 -4.742 1.00 91.75 97 ASP A C 1
ATOM 674 O O . ASP A 1 97 ? 7.066 -7.193 -5.189 1.00 91.75 97 ASP A O 1
ATOM 678 N N . LEU A 1 98 ? 9.032 -6.123 -5.452 1.00 86.31 98 LEU A N 1
ATOM 679 C CA . LEU A 1 98 ? 8.791 -5.603 -6.807 1.00 86.31 98 LEU A CA 1
ATOM 680 C C . LEU A 1 98 ? 9.581 -6.333 -7.910 1.00 86.31 98 LEU A C 1
ATOM 682 O O . LEU A 1 98 ? 9.608 -5.873 -9.050 1.00 86.31 98 LEU A O 1
ATOM 686 N N . SER A 1 99 ? 10.242 -7.450 -7.601 1.00 76.25 99 SER A N 1
ATOM 687 C CA . SER A 1 99 ? 11.253 -8.091 -8.460 1.00 76.25 99 SER A CA 1
ATOM 688 C C . SER A 1 99 ? 10.709 -9.092 -9.494 1.00 76.25 99 SER A C 1
ATOM 690 O O . SER A 1 99 ? 11.467 -9.899 -10.033 1.00 76.25 99 SER A O 1
ATOM 692 N N . SER A 1 100 ? 9.402 -9.050 -9.776 1.00 58.31 100 SER A N 1
ATOM 693 C CA . SER A 1 100 ? 8.709 -10.008 -10.660 1.00 58.31 100 SER A CA 1
ATOM 694 C C . SER A 1 100 ? 9.093 -9.913 -12.134 1.00 58.31 100 SER A C 1
ATOM 696 O O . SER A 1 100 ? 9.214 -8.779 -12.646 1.00 58.31 100 SER A O 1
#

Secondary structure (DSSP, 8-state):
-PPPTTSEEEE-SS-EEEHHHHHHHHHHHHHHHT--TT-EEEE-S-TTSHHHHIIIIIHHHHHTPEEE---TT---SEEEESS--SSSEEEEGGG-----

Radius of gyration: 13.04 Å; chains: 1; bounding box: 30×25×43 Å

Foldseek 3Di:
DDDDQQDFPDQAPVGTAGVVLLLVLLVVLCVVQVAAAPWEEEQADDPSQVLSCSNQPVNCVVRNHHRDDDDPPDETQEYEDCDDDPHPHYDNSVVRDSPD